Protein AF-A0A813HPR7-F1 (afdb_monomer_lite)

InterPro domains:
  IPR040626 Cytosolic carboxypeptidase, N-terminal [PF18027] (19-77)
  IPR050821 Cytosolic carboxypeptidase [PTHR12756] (12-110)

pLDDT: mean 76.66, std 17.07, range [29.06, 94.31]

Secondary structure (DSSP, 8-state):
-PPPTT---SEEETTEEEE--STT-B-SEEEE-TTS-EEEEPPPPTT-SS-----B-EEEESS-----EEETT---TT-TTTTT---EE--SSSTTTTS-EE--S------TT-----GGG----

Radius of gyration: 15.66 Å; chains: 1; bounding box: 38×40×39 Å

Sequence (125 aa):
AGRSSSLRPQAQESGLAFFADFEGGNLRRVRLEDTGAVEVLLCGDTGRRSHSQWFFFDVVTAQSQELRLHIVTFRKEGSTFSDGQRVVMLPFSGDGEGSWRRAGHSFCYVTAWGVETDTTLWPSP

Foldseek 3Di:
DDDDPPFAFPDDDDQKGKFQPDPPAWFDDWDQDPVRAIETETDDDPDDDADARDHDMDMDGPDDDDHHYDHPPGAHDVPCVVVVDADWDADCDDPNHPDIDGDDQDDFDAHPVGGPDPVPSDDDD

Structure (mmCIF, N/CA/C/O backbone):
data_AF-A0A813HPR7-F1
#
_entry.id   AF-A0A813HPR7-F1
#
loop_
_atom_site.group_PDB
_atom_site.id
_atom_site.type_symbol
_atom_site.label_atom_id
_atom_site.label_alt_id
_atom_site.label_comp_id
_atom_site.label_asym_id
_atom_site.label_entity_id
_atom_site.label_seq_id
_atom_site.pdbx_PDB_ins_code
_atom_site.Cartn_x
_atom_site.Cartn_y
_atom_site.Cartn_z
_atom_site.occupancy
_atom_site.B_iso_or_equiv
_atom_site.auth_seq_id
_atom_site.auth_comp_id
_atom_site.auth_asym_id
_atom_site.auth_atom_id
_atom_site.pdbx_PDB_model_num
ATOM 1 N N . ALA A 1 1 ? -5.768 19.227 10.709 1.00 37.75 1 ALA A N 1
ATOM 2 C CA . ALA A 1 1 ? -6.748 19.336 9.610 1.00 37.75 1 ALA A CA 1
ATOM 3 C C . ALA A 1 1 ? -7.762 18.210 9.772 1.00 37.75 1 ALA A C 1
ATOM 5 O O . ALA A 1 1 ? -7.376 17.051 9.695 1.00 37.75 1 ALA A O 1
ATOM 6 N N . GLY A 1 2 ? -9.007 18.535 10.131 1.00 44.75 2 GLY A N 1
ATOM 7 C CA . GLY A 1 2 ? -10.050 17.540 10.389 1.00 44.75 2 GLY A CA 1
ATOM 8 C C . GLY A 1 2 ? -10.561 16.946 9.080 1.00 44.75 2 GLY A C 1
ATOM 9 O O . GLY A 1 2 ? -11.053 17.681 8.228 1.00 44.75 2 GLY A O 1
ATOM 10 N N . ARG A 1 3 ? -10.414 15.632 8.899 1.00 56.75 3 ARG A N 1
ATOM 11 C CA . ARG A 1 3 ? -10.993 14.917 7.759 1.00 56.75 3 ARG A CA 1
ATOM 12 C C . ARG A 1 3 ? -12.486 14.698 8.011 1.00 56.75 3 ARG A C 1
ATOM 14 O O . ARG A 1 3 ? -12.880 14.234 9.077 1.00 56.75 3 ARG A O 1
ATOM 21 N N . SER A 1 4 ? -13.298 15.092 7.032 1.00 42.50 4 SER A N 1
ATOM 22 C CA . SER A 1 4 ? -14.757 14.955 7.017 1.00 42.50 4 SER A CA 1
ATOM 23 C C . SER A 1 4 ? -15.175 13.495 7.216 1.00 42.50 4 SER A C 1
ATOM 25 O O . SER A 1 4 ? -14.644 12.595 6.568 1.00 42.50 4 SER A O 1
ATOM 27 N N . SER A 1 5 ? -16.161 13.270 8.082 1.00 48.34 5 SER A N 1
ATOM 28 C CA . SER A 1 5 ? -16.737 11.980 8.496 1.00 48.34 5 SER A CA 1
ATOM 29 C C . SER A 1 5 ? -17.522 11.234 7.399 1.00 48.34 5 SER A C 1
ATOM 31 O O . SER A 1 5 ? -18.379 10.406 7.697 1.00 48.34 5 SER A O 1
ATOM 33 N N . SER A 1 6 ? -17.257 11.528 6.124 1.00 59.06 6 SER A N 1
ATOM 34 C CA . SER A 1 6 ? -18.027 11.050 4.967 1.00 59.06 6 SER A CA 1
ATOM 35 C C . SER A 1 6 ? -17.239 10.162 4.000 1.00 59.06 6 SER A C 1
ATOM 37 O O . SER A 1 6 ? -17.828 9.634 3.056 1.00 59.06 6 SER A O 1
ATOM 39 N N . LEU A 1 7 ? -15.938 9.952 4.232 1.00 62.59 7 LEU A N 1
ATOM 40 C CA . LEU A 1 7 ? -15.129 9.075 3.387 1.00 62.59 7 LEU A CA 1
ATOM 41 C C . LEU A 1 7 ? -15.588 7.627 3.564 1.00 62.59 7 LEU A C 1
ATOM 43 O O . LEU A 1 7 ? -15.449 7.037 4.636 1.00 62.59 7 LEU A O 1
ATOM 47 N N . ARG A 1 8 ? -16.154 7.056 2.500 1.00 72.06 8 ARG A N 1
ATOM 48 C CA . ARG A 1 8 ? -16.424 5.621 2.437 1.00 72.06 8 ARG A CA 1
ATOM 49 C C . ARG A 1 8 ? -15.134 4.905 2.054 1.00 72.06 8 ARG A C 1
ATOM 51 O O . ARG A 1 8 ? -14.441 5.380 1.153 1.00 72.06 8 ARG A O 1
ATOM 58 N N . PRO A 1 9 ? -14.805 3.780 2.704 1.00 79.75 9 PRO A N 1
ATOM 59 C CA . PRO A 1 9 ? -13.672 2.985 2.274 1.00 79.75 9 PRO A CA 1
ATOM 60 C C . PRO A 1 9 ? -13.887 2.535 0.833 1.00 79.75 9 PRO A C 1
ATOM 62 O O . PRO A 1 9 ? -14.977 2.103 0.455 1.00 79.75 9 PRO A O 1
ATOM 65 N N . GLN A 1 10 ? -12.831 2.635 0.032 1.00 79.75 10 GLN A N 1
ATOM 66 C CA . GLN A 1 10 ? -12.830 2.125 -1.334 1.00 79.75 10 GLN A CA 1
ATOM 67 C C . GLN A 1 10 ? -12.814 0.590 -1.344 1.00 79.75 10 GLN A C 1
ATOM 69 O O . GLN A 1 10 ? -13.275 -0.030 -2.301 1.00 79.75 10 GLN A O 1
ATOM 74 N N . ALA A 1 11 ? -12.319 -0.022 -0.265 1.00 77.56 11 ALA A N 1
ATOM 75 C CA . ALA A 1 11 ? -12.458 -1.444 -0.001 1.00 77.56 11 ALA A CA 1
ATOM 76 C C . ALA A 1 11 ? -12.438 -1.733 1.504 1.00 77.56 11 ALA A C 1
ATOM 78 O O . ALA A 1 11 ? -11.738 -1.056 2.262 1.00 77.56 11 ALA A O 1
ATOM 79 N N . GLN A 1 12 ? -13.198 -2.746 1.919 1.00 77.00 12 GLN A N 1
ATOM 80 C CA . GLN A 1 12 ? -13.296 -3.173 3.308 1.00 77.00 12 GLN A CA 1
ATOM 81 C C . GLN A 1 12 ? -13.274 -4.698 3.385 1.00 77.00 12 GLN A C 1
ATOM 83 O O . GLN A 1 12 ? -14.127 -5.351 2.794 1.00 77.00 12 GLN A O 1
ATOM 88 N N . GLU A 1 13 ? -12.323 -5.246 4.133 1.00 73.25 13 GLU A N 1
ATOM 89 C CA . GLU A 1 13 ? -12.120 -6.689 4.285 1.00 73.25 13 GLU A CA 1
ATOM 90 C C . GLU A 1 13 ? -11.706 -6.986 5.727 1.00 73.25 13 GLU A C 1
ATOM 92 O O . GLU A 1 13 ? -10.736 -6.412 6.214 1.00 73.25 13 GLU A O 1
ATOM 97 N N . SER A 1 14 ? -12.433 -7.861 6.427 1.00 77.44 14 SER A N 1
ATOM 98 C CA . SER A 1 14 ? -12.051 -8.386 7.755 1.00 77.44 14 SER A CA 1
ATOM 99 C C . SER A 1 14 ? -11.539 -7.346 8.773 1.00 77.44 14 SER A C 1
ATOM 101 O O . SER A 1 14 ? -10.569 -7.586 9.484 1.00 77.44 14 SER A O 1
ATOM 103 N N . GLY A 1 15 ? -12.185 -6.176 8.858 1.00 83.88 15 GLY A N 1
ATOM 104 C CA . GLY A 1 15 ? -11.808 -5.111 9.805 1.00 83.88 15 GLY A CA 1
ATOM 105 C C . GLY A 1 15 ? -10.704 -4.162 9.318 1.00 83.88 15 GLY A C 1
ATOM 106 O O . GLY A 1 15 ? -10.318 -3.257 10.058 1.00 83.88 15 GLY A O 1
ATOM 107 N N . LEU A 1 16 ? -10.243 -4.330 8.077 1.00 90.19 16 LEU A N 1
ATOM 108 C CA . LEU A 1 16 ? -9.386 -3.392 7.362 1.00 90.19 16 LEU A CA 1
ATOM 109 C C . LEU A 1 16 ? -10.233 -2.513 6.443 1.00 90.19 16 LEU A C 1
ATOM 111 O O . LEU A 1 16 ? -11.092 -3.012 5.715 1.00 90.19 16 LEU A O 1
ATOM 115 N N . ALA A 1 17 ? -9.963 -1.214 6.448 1.00 92.25 17 ALA A N 1
ATOM 116 C CA . ALA A 1 17 ? -10.610 -0.231 5.593 1.00 92.25 17 ALA A CA 1
ATOM 117 C C . ALA A 1 17 ? -9.550 0.568 4.829 1.00 92.25 17 ALA A C 1
ATOM 119 O O . ALA A 1 17 ? -8.660 1.166 5.434 1.00 92.25 17 ALA A O 1
ATOM 120 N N . PHE A 1 18 ? -9.650 0.569 3.501 1.00 94.12 18 PHE A N 1
ATOM 121 C CA . PHE A 1 18 ? -8.688 1.214 2.611 1.00 94.12 18 PHE A CA 1
ATOM 122 C C . PHE A 1 18 ? -9.285 2.461 1.967 1.00 94.12 18 PHE A C 1
ATOM 124 O O . PHE A 1 18 ? -10.424 2.440 1.493 1.00 94.12 18 PHE A O 1
ATOM 131 N N . PHE A 1 19 ? -8.496 3.531 1.898 1.00 93.81 19 PHE A N 1
ATOM 132 C CA . PHE A 1 19 ? -8.914 4.814 1.336 1.00 93.81 19 PHE A CA 1
ATOM 133 C C . PHE A 1 19 ? -7.840 5.354 0.397 1.00 93.81 19 PHE A C 1
ATOM 135 O O . PHE A 1 19 ? -6.666 5.370 0.745 1.00 93.81 19 PHE A O 1
ATOM 142 N N . ALA A 1 20 ? -8.240 5.837 -0.774 1.00 93.44 20 ALA A N 1
ATOM 143 C CA . ALA A 1 20 ? -7.364 6.590 -1.674 1.00 93.44 20 ALA A CA 1
ATOM 144 C C . ALA A 1 20 ? -8.088 7.775 -2.332 1.00 93.44 20 ALA A C 1
ATOM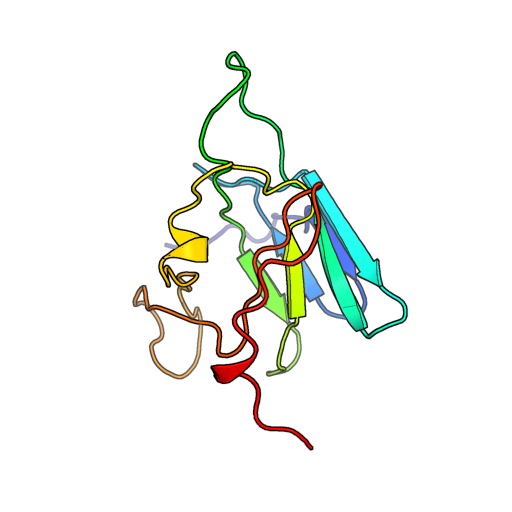 146 O O . ALA A 1 20 ? -7.581 8.353 -3.288 1.00 93.44 20 ALA A O 1
ATOM 147 N N . ASP A 1 21 ? -9.275 8.137 -1.829 1.00 92.00 21 ASP A N 1
ATOM 148 C CA . ASP A 1 21 ? -10.044 9.292 -2.299 1.00 92.00 21 ASP A CA 1
ATOM 149 C C . ASP A 1 21 ? -9.501 10.582 -1.669 1.00 92.00 21 ASP A C 1
ATOM 151 O O . ASP A 1 21 ? -10.082 11.189 -0.767 1.00 92.00 21 ASP A O 1
ATOM 155 N N . PHE A 1 22 ? -8.282 10.918 -2.074 1.00 91.62 22 PHE A N 1
ATOM 156 C CA . PHE A 1 22 ? -7.563 12.121 -1.694 1.00 91.62 22 PHE A CA 1
ATOM 157 C C . PHE A 1 22 ? -6.527 12.460 -2.768 1.00 91.62 22 PHE A C 1
ATOM 159 O O . PHE A 1 22 ? -6.223 11.660 -3.654 1.00 91.62 22 PHE A O 1
ATOM 166 N N . GLU A 1 23 ? -5.970 13.666 -2.698 1.00 91.81 23 GLU A N 1
ATOM 167 C CA . GLU A 1 23 ? -4.987 14.136 -3.672 1.00 91.81 23 GLU A CA 1
ATOM 168 C C . GLU A 1 23 ? -3.757 13.215 -3.741 1.00 91.81 23 GLU A C 1
ATOM 170 O O . GLU A 1 23 ? -3.098 12.948 -2.737 1.00 91.81 23 GLU A O 1
ATOM 175 N N . GLY A 1 24 ? -3.452 12.721 -4.944 1.00 89.25 24 GLY A N 1
ATOM 176 C CA . GLY A 1 24 ? -2.337 11.800 -5.179 1.00 89.25 24 GLY A CA 1
ATOM 177 C C . GLY A 1 24 ? -2.588 10.358 -4.727 1.00 89.25 24 GLY A C 1
ATOM 178 O O . GLY A 1 24 ? -1.675 9.535 -4.829 1.00 89.25 24 GLY A O 1
ATOM 179 N N . GLY A 1 25 ? -3.793 10.038 -4.246 1.00 92.12 25 GLY A N 1
ATOM 180 C CA . GLY A 1 25 ? -4.189 8.679 -3.907 1.00 92.12 25 GLY A CA 1
ATOM 181 C C . GLY A 1 25 ? -4.231 7.773 -5.140 1.00 92.12 25 GLY A C 1
ATOM 182 O O . GLY A 1 25 ? -4.662 8.174 -6.222 1.00 92.12 25 GLY A O 1
ATOM 183 N N . ASN A 1 26 ? -3.760 6.536 -4.987 1.00 91.69 26 ASN A N 1
ATOM 184 C CA . ASN A 1 26 ? -3.817 5.522 -6.032 1.00 91.69 26 ASN A CA 1
ATOM 185 C C . ASN A 1 26 ? -4.185 4.160 -5.446 1.00 91.69 26 ASN A C 1
ATOM 187 O O . ASN A 1 26 ? -3.362 3.483 -4.828 1.00 91.69 26 ASN A O 1
ATOM 191 N N . LEU A 1 27 ? -5.427 3.757 -5.694 1.00 91.62 27 LEU A N 1
ATOM 192 C CA . LEU A 1 27 ? -5.964 2.446 -5.376 1.00 91.62 27 LEU A CA 1
ATOM 193 C C . LEU A 1 27 ? -7.111 2.161 -6.345 1.00 91.62 27 LEU A C 1
ATOM 195 O O . LEU A 1 27 ? -7.920 3.041 -6.627 1.00 91.62 27 LEU A O 1
ATOM 199 N N . ARG A 1 28 ? -7.192 0.936 -6.862 1.00 90.50 28 ARG A N 1
ATOM 200 C CA . ARG A 1 28 ? -8.292 0.485 -7.726 1.00 90.50 28 ARG A CA 1
ATOM 201 C C . ARG A 1 28 ? -9.176 -0.534 -7.026 1.00 90.50 28 ARG A C 1
ATOM 203 O O . ARG A 1 28 ? -10.397 -0.444 -7.119 1.00 90.50 28 ARG A O 1
ATOM 210 N N . ARG A 1 29 ? -8.565 -1.530 -6.383 1.00 91.19 29 ARG A N 1
ATOM 211 C CA . ARG A 1 29 ? -9.261 -2.631 -5.709 1.00 91.19 29 ARG A CA 1
ATOM 212 C C . ARG A 1 29 ? -8.383 -3.209 -4.608 1.00 91.19 29 ARG A C 1
ATOM 214 O O . ARG A 1 29 ? -7.163 -3.238 -4.753 1.00 91.19 29 ARG A O 1
ATOM 221 N N . VAL A 1 30 ? -9.026 -3.735 -3.575 1.00 92.88 30 VAL A N 1
ATOM 222 C CA . VAL A 1 30 ? -8.398 -4.568 -2.550 1.00 92.88 30 VAL A CA 1
ATOM 223 C C . VAL A 1 30 ? -9.167 -5.877 -2.439 1.00 92.88 30 VAL A C 1
ATOM 225 O O . VAL A 1 30 ? -10.382 -5.887 -2.643 1.00 92.88 30 VAL A O 1
ATOM 228 N N . ARG A 1 31 ? -8.461 -6.971 -2.160 1.00 91.19 31 ARG A N 1
ATOM 229 C CA . ARG A 1 31 ? -9.043 -8.287 -1.889 1.00 91.19 31 ARG A CA 1
ATOM 230 C C . ARG A 1 31 ? -8.234 -8.980 -0.798 1.00 91.19 31 ARG A C 1
ATOM 232 O O . ARG A 1 31 ? -7.009 -8.999 -0.875 1.00 91.19 31 ARG A O 1
ATOM 239 N N . LEU A 1 32 ? -8.908 -9.569 0.183 1.00 90.06 32 LEU A N 1
ATOM 240 C CA . LEU A 1 32 ? -8.261 -10.458 1.143 1.00 90.06 32 LEU A CA 1
ATOM 241 C C . LEU A 1 32 ? -8.041 -11.829 0.498 1.00 90.06 32 LEU A C 1
ATOM 243 O O . LEU A 1 32 ? -8.959 -12.411 -0.078 1.00 90.06 32 LEU A O 1
ATOM 247 N N . GLU A 1 33 ? -6.810 -12.318 0.550 1.00 89.69 33 GLU A N 1
ATOM 248 C CA . GLU A 1 33 ? -6.458 -13.668 0.128 1.00 89.69 33 GLU A CA 1
ATOM 249 C C . GLU A 1 33 ? -6.755 -14.673 1.244 1.00 89.69 33 GLU A C 1
ATOM 251 O O . GLU A 1 33 ? -6.703 -14.341 2.428 1.00 89.69 33 GLU A O 1
ATOM 256 N N . ASP A 1 34 ? -6.954 -15.940 0.876 1.00 86.62 34 ASP A N 1
ATOM 257 C CA . ASP A 1 34 ? -7.148 -17.036 1.838 1.00 86.62 34 ASP A CA 1
ATOM 258 C C . ASP A 1 34 ? -5.948 -17.204 2.792 1.00 86.62 34 ASP A C 1
ATOM 260 O O . ASP A 1 34 ? -6.079 -17.732 3.894 1.00 86.62 34 ASP A O 1
ATOM 264 N N . THR A 1 35 ? -4.769 -16.725 2.382 1.00 88.00 35 THR A N 1
ATOM 265 C CA . THR A 1 35 ? -3.528 -16.716 3.173 1.00 88.00 35 THR A CA 1
ATOM 266 C C . THR A 1 35 ? -3.511 -15.644 4.270 1.00 88.00 35 THR A C 1
ATOM 268 O O . THR A 1 35 ? -2.582 -15.612 5.076 1.00 88.00 35 THR A O 1
ATOM 271 N N . GLY A 1 36 ? -4.495 -14.738 4.282 1.00 86.00 36 GLY A N 1
ATOM 272 C CA . GLY A 1 36 ? -4.531 -13.548 5.133 1.00 86.00 36 GLY A CA 1
ATOM 273 C C . GLY A 1 36 ? -3.741 -12.354 4.583 1.00 86.00 36 GLY A C 1
ATOM 274 O O . GLY A 1 36 ? -3.784 -11.275 5.175 1.00 86.00 36 GLY A O 1
ATOM 275 N N . ALA A 1 37 ? -3.033 -12.509 3.459 1.00 90.88 37 ALA A N 1
ATOM 276 C CA . ALA A 1 37 ? -2.425 -11.385 2.755 1.00 90.88 37 ALA A CA 1
ATOM 277 C C . ALA A 1 37 ? -3.487 -10.559 2.020 1.00 90.88 37 ALA A C 1
ATOM 279 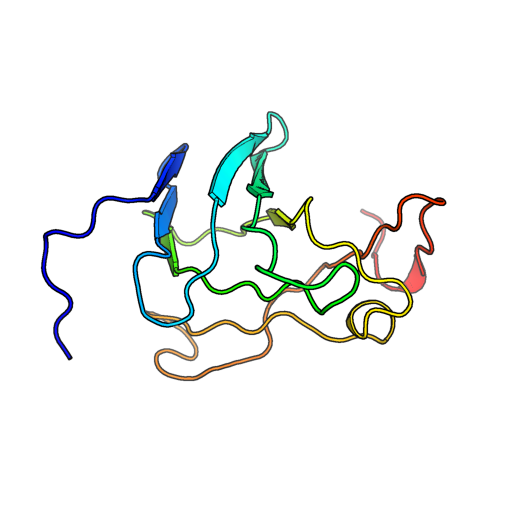O O . ALA A 1 37 ? -4.560 -11.047 1.670 1.00 90.88 37 ALA A O 1
ATOM 280 N N . VAL A 1 38 ? -3.181 -9.293 1.766 1.00 92.06 38 VAL A N 1
ATOM 281 C CA . VAL A 1 38 ? -4.083 -8.382 1.071 1.00 92.06 38 VAL A CA 1
ATOM 282 C C . VAL A 1 38 ? -3.541 -8.076 -0.318 1.00 92.06 38 VAL A C 1
ATOM 284 O O . VAL A 1 38 ? -2.510 -7.421 -0.476 1.00 92.06 38 VAL A O 1
ATOM 287 N N . GLU A 1 39 ? -4.272 -8.520 -1.334 1.00 92.38 39 GLU A N 1
ATOM 288 C CA . GLU A 1 39 ? -4.030 -8.173 -2.728 1.00 92.38 39 GLU A CA 1
ATOM 289 C C . GLU A 1 39 ? -4.471 -6.727 -2.977 1.00 92.38 39 GLU A C 1
ATOM 291 O O . GLU A 1 39 ? -5.629 -6.362 -2.760 1.00 92.38 39 GLU A O 1
ATOM 296 N N . VAL A 1 40 ? -3.549 -5.908 -3.481 1.00 91.88 40 VAL A N 1
ATOM 297 C CA . VAL A 1 40 ? -3.761 -4.499 -3.812 1.00 91.88 40 VAL A CA 1
ATOM 298 C C . VAL A 1 40 ? -3.571 -4.296 -5.310 1.00 91.88 40 VAL A C 1
ATOM 300 O O . VAL A 1 40 ? -2.496 -4.526 -5.869 1.00 91.88 40 VAL A O 1
ATOM 303 N N . LEU A 1 41 ? -4.625 -3.814 -5.961 1.00 90.06 41 LEU A N 1
ATOM 304 C CA . LEU A 1 41 ? -4.618 -3.422 -7.363 1.00 90.06 41 LEU A CA 1
ATOM 305 C C . LEU A 1 41 ? -4.591 -1.895 -7.449 1.00 90.06 41 LEU A C 1
ATOM 307 O O . LEU A 1 41 ? -5.478 -1.237 -6.905 1.00 90.06 41 LEU A O 1
ATOM 311 N N . LEU A 1 42 ? -3.615 -1.336 -8.158 1.00 90.12 42 LEU A N 1
ATOM 312 C CA . LEU A 1 42 ? -3.491 0.106 -8.387 1.00 90.12 42 LEU A CA 1
ATOM 313 C C . LEU A 1 42 ? -4.171 0.513 -9.702 1.00 90.12 42 LEU A C 1
ATOM 315 O O . LEU A 1 42 ? -4.401 -0.311 -10.595 1.00 90.12 42 LEU A O 1
ATOM 319 N N . CYS A 1 43 ? -4.487 1.797 -9.839 1.00 87.31 43 CYS A N 1
ATOM 320 C CA . CYS A 1 43 ? -4.842 2.382 -11.125 1.00 87.31 43 CYS A CA 1
ATOM 321 C C . CYS A 1 43 ? -3.590 2.486 -12.006 1.00 87.31 43 CYS A C 1
ATOM 323 O O . CYS A 1 43 ? -2.488 2.753 -11.519 1.00 87.31 43 CYS A O 1
ATOM 325 N N . GLY A 1 44 ? -3.771 2.256 -13.308 1.00 78.88 44 GLY A N 1
ATOM 326 C CA . GLY A 1 44 ? -2.724 2.472 -14.305 1.00 78.88 44 GLY A CA 1
ATOM 327 C C . GLY A 1 44 ? -2.538 3.956 -14.607 1.00 78.88 44 GLY A C 1
ATOM 328 O O . GLY A 1 44 ? -3.502 4.719 -14.550 1.00 78.88 44 GLY A O 1
ATOM 329 N N . ASP A 1 45 ? -1.319 4.347 -14.970 1.00 75.12 45 ASP A N 1
ATOM 330 C CA . ASP A 1 45 ? -1.026 5.720 -15.377 1.00 75.12 45 ASP A CA 1
ATOM 331 C C . ASP A 1 45 ? -1.753 6.065 -16.682 1.00 75.12 45 ASP A C 1
ATOM 333 O O . ASP A 1 45 ? -1.669 5.353 -17.690 1.00 75.12 45 ASP A O 1
ATOM 337 N N . THR A 1 46 ? -2.444 7.203 -16.700 1.00 66.88 46 THR A N 1
ATOM 338 C CA . THR A 1 46 ? -3.034 7.730 -17.928 1.00 66.88 46 THR A CA 1
ATOM 339 C C . THR A 1 46 ? -1.928 8.269 -18.833 1.00 66.88 46 THR A C 1
ATOM 341 O O . THR A 1 46 ? -1.305 9.285 -18.532 1.00 66.88 46 THR A O 1
ATOM 344 N N . GLY A 1 47 ? -1.698 7.610 -19.970 1.00 60.53 47 GLY A N 1
ATOM 345 C CA . GLY A 1 47 ? -0.973 8.202 -21.098 1.00 60.53 47 GLY A CA 1
ATOM 346 C C . GLY A 1 47 ? 0.450 7.710 -21.351 1.00 60.53 47 GLY A C 1
ATOM 347 O O . GLY A 1 47 ? 1.081 8.227 -22.271 1.00 60.53 47 GLY A O 1
ATOM 348 N N . ARG A 1 48 ? 0.979 6.718 -20.621 1.00 53.91 48 ARG A N 1
ATOM 349 C CA . ARG A 1 48 ? 2.302 6.142 -20.927 1.00 53.91 48 ARG A CA 1
ATOM 350 C C . ARG A 1 48 ? 2.383 4.649 -20.598 1.00 53.91 48 ARG A C 1
ATOM 352 O O . ARG A 1 48 ? 1.806 4.191 -19.623 1.00 53.91 48 ARG A O 1
ATOM 359 N N . ARG A 1 49 ? 3.114 3.886 -21.421 1.00 53.69 49 ARG A N 1
ATOM 360 C CA . ARG A 1 49 ? 3.245 2.416 -21.300 1.00 53.69 49 ARG A CA 1
ATOM 361 C C . ARG A 1 49 ? 4.288 1.958 -20.271 1.00 53.69 49 ARG A C 1
ATOM 363 O O . ARG A 1 49 ? 4.337 0.775 -19.964 1.00 53.69 49 ARG A O 1
ATOM 370 N N . SER A 1 50 ? 5.131 2.864 -19.775 1.00 55.41 50 SER A N 1
ATOM 371 C CA . SER A 1 50 ? 6.333 2.513 -19.012 1.00 55.41 50 SER A CA 1
ATOM 372 C C . SER A 1 50 ? 6.681 3.566 -17.955 1.00 55.41 50 SER A C 1
ATOM 374 O O . SER A 1 50 ? 7.704 4.236 -18.081 1.00 55.41 50 SER A O 1
ATOM 376 N N . HIS A 1 51 ? 5.857 3.770 -16.926 1.00 56.00 51 HIS A N 1
ATOM 377 C CA . HIS A 1 51 ? 6.291 4.581 -15.783 1.00 56.00 51 HIS A CA 1
ATOM 378 C C . HIS A 1 51 ? 5.910 3.990 -14.433 1.00 56.00 51 HIS A C 1
ATOM 380 O O . HIS A 1 51 ? 5.074 3.100 -14.315 1.00 56.00 51 HIS A O 1
ATOM 386 N N . SER A 1 52 ? 6.681 4.452 -13.448 1.00 54.41 52 SER A N 1
ATOM 387 C CA . SER A 1 52 ? 6.675 4.063 -12.048 1.00 54.41 52 SER A CA 1
ATOM 388 C C . SER A 1 52 ? 5.260 4.035 -11.490 1.00 54.41 52 SER A C 1
ATOM 390 O O . SER A 1 52 ? 4.629 5.074 -11.344 1.00 54.41 52 SER A O 1
ATOM 392 N N . GLN A 1 53 ? 4.804 2.843 -11.127 1.00 74.06 53 GLN A N 1
ATOM 393 C CA . GLN A 1 53 ? 3.488 2.636 -10.550 1.00 74.06 53 GLN A CA 1
ATOM 394 C C . GLN A 1 53 ? 3.466 3.213 -9.121 1.00 74.06 53 GLN A C 1
ATOM 396 O O . GLN A 1 53 ? 3.858 2.551 -8.163 1.00 74.06 53 GLN A O 1
ATOM 401 N N . TRP A 1 54 ? 3.080 4.481 -8.979 1.00 84.69 54 TRP A N 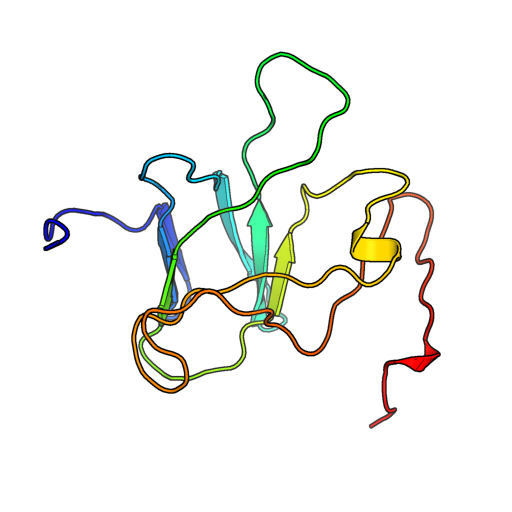1
ATOM 402 C CA . TRP A 1 54 ? 2.932 5.140 -7.680 1.00 84.69 54 TRP A CA 1
ATOM 403 C C . TRP A 1 54 ? 1.822 4.469 -6.870 1.00 84.69 54 TRP A C 1
ATOM 405 O O . TRP A 1 54 ? 0.769 4.147 -7.418 1.00 84.69 54 TRP A O 1
ATOM 415 N N . PHE A 1 55 ? 2.034 4.282 -5.570 1.00 89.06 55 PHE A N 1
ATOM 416 C CA . PHE A 1 55 ? 0.990 3.856 -4.647 1.00 89.06 55 PHE A CA 1
ATOM 417 C C . PHE A 1 55 ? 0.915 4.841 -3.490 1.00 89.06 55 PHE A C 1
ATOM 419 O O . PHE A 1 55 ? 1.938 5.230 -2.928 1.00 89.06 55 PHE A O 1
ATOM 426 N N . PHE A 1 56 ? -0.304 5.227 -3.135 1.00 93.06 56 PHE A N 1
ATOM 427 C CA . PHE A 1 56 ? -0.568 6.028 -1.953 1.00 93.06 56 PHE A CA 1
ATOM 428 C C . PHE A 1 56 ? -2.017 5.809 -1.538 1.00 93.06 56 PHE A C 1
ATOM 430 O O . PHE A 1 56 ? -2.940 6.071 -2.306 1.00 93.06 56 PHE A O 1
ATOM 437 N N . PHE A 1 57 ? -2.205 5.253 -0.351 1.00 94.06 57 PHE A N 1
ATOM 438 C CA . PHE A 1 57 ? -3.505 4.936 0.220 1.00 94.06 57 PHE A CA 1
ATOM 439 C C . PHE A 1 57 ? -3.369 4.887 1.742 1.00 94.06 57 PHE A C 1
ATOM 441 O O . PHE A 1 57 ? -2.294 4.587 2.265 1.00 94.06 57 PHE A O 1
ATOM 448 N N . ASP A 1 58 ? -4.465 5.157 2.438 1.00 94.31 58 ASP A N 1
ATOM 449 C CA . ASP A 1 58 ? -4.575 4.979 3.879 1.00 94.31 58 ASP A CA 1
ATOM 450 C C . ASP A 1 58 ? -5.162 3.602 4.183 1.00 94.31 58 ASP A C 1
ATOM 452 O O . ASP A 1 58 ? -6.038 3.110 3.464 1.00 94.31 58 ASP A O 1
ATOM 456 N N . VAL A 1 59 ? -4.711 3.012 5.288 1.00 92.62 59 VAL A N 1
ATOM 457 C CA . VAL A 1 59 ? -5.278 1.785 5.847 1.00 92.62 59 VAL A CA 1
ATOM 458 C C . VAL A 1 59 ? -5.679 2.058 7.285 1.00 92.62 59 VAL A C 1
ATOM 460 O O . VAL A 1 59 ? -4.867 2.509 8.091 1.00 92.62 59 VAL A O 1
ATOM 463 N N . VAL A 1 60 ? -6.932 1.769 7.607 1.00 91.12 60 VAL A N 1
ATOM 464 C CA . VAL A 1 60 ? -7.453 1.799 8.970 1.00 91.12 60 VAL A CA 1
ATOM 465 C C . VAL A 1 60 ? -7.729 0.367 9.398 1.00 91.12 60 VAL A C 1
ATOM 467 O O . VAL A 1 60 ? -8.352 -0.397 8.666 1.00 91.12 60 VAL A O 1
ATOM 470 N N . THR A 1 61 ? -7.260 0.015 10.589 1.00 88.38 61 THR A N 1
ATOM 471 C CA . THR A 1 61 ? -7.479 -1.286 11.222 1.00 88.38 61 THR A CA 1
ATOM 472 C C . THR A 1 61 ? -8.088 -1.081 12.603 1.00 88.38 61 THR A C 1
ATOM 474 O O . THR A 1 61 ? -7.768 -0.111 13.290 1.00 88.38 61 THR A O 1
ATOM 477 N N . ALA A 1 62 ? -8.969 -1.991 13.019 1.00 83.69 62 ALA A N 1
ATOM 478 C CA . ALA A 1 62 ? -9.534 -1.979 14.367 1.00 83.69 62 ALA A CA 1
ATOM 479 C C . ALA A 1 62 ? -8.507 -2.364 15.449 1.00 83.69 62 ALA A C 1
ATOM 481 O O . ALA A 1 62 ? -8.681 -2.014 16.615 1.00 83.69 62 ALA A O 1
ATOM 482 N N . GLN A 1 63 ? -7.455 -3.101 15.078 1.0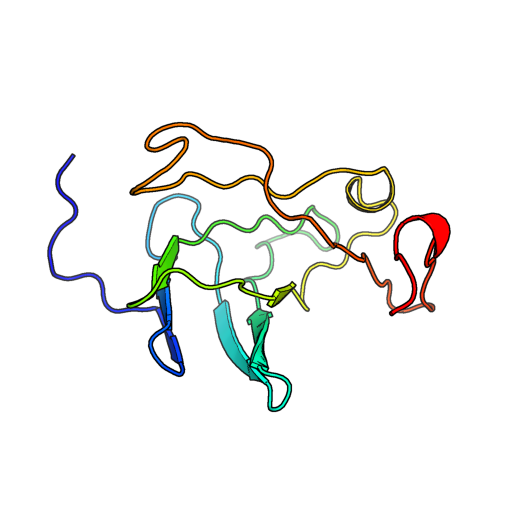0 82.81 63 GLN A N 1
ATOM 483 C CA . GLN A 1 63 ? -6.428 -3.595 15.995 1.00 82.81 63 GLN A CA 1
ATOM 484 C C . GLN A 1 63 ? -5.033 -3.431 15.389 1.00 82.81 63 GLN A C 1
ATOM 486 O O . GLN A 1 63 ? -4.857 -3.509 14.174 1.00 82.81 63 GLN A O 1
ATOM 491 N N . SER A 1 64 ? -4.028 -3.214 16.240 1.00 82.50 64 SER A N 1
ATOM 492 C CA . SER A 1 64 ? -2.632 -3.200 15.797 1.00 82.50 64 SER A CA 1
ATOM 493 C C . SER A 1 64 ? -2.236 -4.604 15.341 1.00 82.50 64 SER A C 1
ATOM 495 O O . SER A 1 64 ? -2.237 -5.535 16.146 1.00 82.50 64 SER A O 1
ATOM 497 N N . GLN A 1 65 ? -1.935 -4.760 14.053 1.00 84.06 65 GLN A N 1
ATOM 498 C CA . GLN A 1 65 ? -1.591 -6.041 13.442 1.00 84.06 65 GLN A CA 1
ATOM 499 C C . GLN A 1 65 ? -0.557 -5.863 12.331 1.00 84.06 65 GLN A C 1
ATOM 501 O O . GLN A 1 65 ? -0.475 -4.805 11.704 1.00 84.06 65 GLN A O 1
ATOM 506 N N . GLU A 1 66 ? 0.207 -6.919 12.064 1.00 87.00 66 GLU A N 1
ATOM 507 C CA . GLU A 1 66 ? 1.053 -6.984 10.877 1.00 87.00 66 GLU A CA 1
ATOM 508 C C . GLU A 1 66 ? 0.178 -7.169 9.632 1.00 87.00 66 GLU A C 1
ATOM 510 O O . GLU A 1 66 ? -0.756 -7.974 9.621 1.00 87.00 66 GLU A O 1
ATOM 515 N N . LEU A 1 67 ? 0.477 -6.411 8.577 1.00 88.56 67 LEU A N 1
ATOM 516 C CA . LEU A 1 67 ? -0.254 -6.460 7.320 1.00 88.56 67 LEU A CA 1
ATOM 517 C C . LEU A 1 67 ? 0.691 -6.818 6.177 1.00 88.56 67 LEU A C 1
ATOM 519 O O . LEU A 1 67 ? 1.616 -6.069 5.862 1.00 88.56 67 LEU A O 1
ATOM 523 N N . ARG A 1 68 ? 0.414 -7.943 5.514 1.00 91.44 68 ARG A N 1
ATOM 524 C CA . ARG A 1 68 ? 1.106 -8.335 4.285 1.00 91.44 68 ARG A CA 1
ATOM 525 C C . ARG A 1 68 ? 0.338 -7.820 3.076 1.00 91.44 68 ARG A C 1
ATOM 527 O O . ARG A 1 68 ? -0.812 -8.197 2.874 1.00 91.44 68 ARG A O 1
ATOM 534 N N . LEU A 1 69 ? 0.983 -6.979 2.273 1.00 90.94 69 LEU A N 1
ATOM 535 C CA . LEU A 1 69 ? 0.404 -6.391 1.065 1.00 90.94 69 LEU A CA 1
ATOM 536 C C . LEU A 1 69 ? 1.050 -6.987 -0.189 1.00 90.94 69 LEU A C 1
ATOM 538 O O . LEU A 1 69 ? 2.271 -6.950 -0.336 1.00 90.94 69 LEU A O 1
ATOM 542 N N . HIS A 1 70 ? 0.234 -7.471 -1.122 1.00 91.12 70 HIS A N 1
ATOM 543 C CA . HIS A 1 70 ? 0.655 -7.904 -2.453 1.00 91.12 70 HIS A CA 1
ATOM 544 C C . HIS A 1 70 ? 0.204 -6.875 -3.494 1.00 91.12 70 HIS A C 1
ATOM 546 O O . HIS A 1 70 ? -0.945 -6.874 -3.932 1.00 91.12 70 HIS A O 1
ATOM 552 N N . ILE A 1 71 ? 1.102 -5.978 -3.906 1.00 89.31 71 ILE A N 1
ATOM 553 C CA . ILE A 1 71 ? 0.794 -4.954 -4.916 1.00 89.31 71 ILE A CA 1
ATOM 554 C C . ILE A 1 71 ? 0.992 -5.545 -6.320 1.00 89.31 71 ILE A C 1
ATOM 556 O O . ILE A 1 71 ? 2.067 -5.455 -6.911 1.00 89.31 71 ILE A O 1
ATOM 560 N N . VAL A 1 72 ? -0.053 -6.156 -6.876 1.00 86.56 72 VAL A N 1
ATOM 561 C CA . VAL A 1 72 ? 0.054 -7.022 -8.071 1.00 86.56 72 VAL A CA 1
ATOM 562 C C . VAL A 1 72 ? 0.239 -6.274 -9.396 1.00 86.56 72 VAL A C 1
ATOM 564 O O . VAL A 1 72 ? 0.704 -6.844 -10.387 1.00 86.56 72 VAL A O 1
ATOM 567 N N . THR A 1 73 ? -0.115 -4.990 -9.433 1.00 80.12 73 THR A N 1
ATOM 568 C CA . THR A 1 73 ? 0.107 -4.113 -10.595 1.00 80.12 73 THR A CA 1
ATOM 569 C C . THR A 1 73 ? 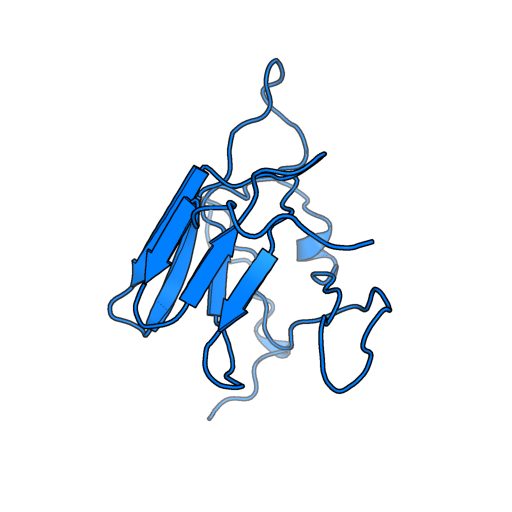1.505 -3.521 -10.635 1.00 80.12 73 THR A C 1
ATOM 571 O O . THR A 1 73 ? 1.880 -2.954 -11.651 1.00 80.12 73 THR A O 1
ATOM 574 N N . PHE A 1 74 ? 2.290 -3.637 -9.563 1.00 72.81 74 PHE A N 1
ATOM 575 C CA . PHE A 1 74 ? 3.610 -3.025 -9.493 1.00 72.81 74 PHE A CA 1
ATOM 576 C C . PHE A 1 74 ? 4.598 -3.799 -10.378 1.00 72.81 74 PHE A C 1
ATOM 578 O O . PHE A 1 74 ? 5.229 -4.754 -9.942 1.00 72.81 74 PHE A O 1
ATOM 585 N N . ARG A 1 75 ? 4.684 -3.415 -11.657 1.00 68.69 75 ARG A N 1
ATOM 586 C CA . ARG A 1 75 ? 5.547 -4.037 -12.670 1.00 68.69 75 ARG A CA 1
ATOM 587 C C . ARG A 1 75 ? 6.412 -2.973 -13.338 1.00 68.69 75 ARG A C 1
ATOM 589 O O . ARG A 1 75 ? 5.986 -2.275 -14.251 1.00 68.69 75 ARG A O 1
ATOM 596 N N . LYS A 1 76 ? 7.640 -2.850 -12.858 1.00 70.19 76 LYS A N 1
ATOM 597 C CA . LYS A 1 76 ? 8.723 -2.030 -13.397 1.00 70.19 76 LYS A CA 1
ATOM 598 C C . LYS A 1 76 ? 10.019 -2.846 -13.473 1.00 70.19 76 LYS A C 1
ATOM 600 O O . LYS A 1 76 ? 10.542 -3.280 -12.448 1.00 70.19 76 LYS A O 1
ATOM 605 N N . GLU A 1 77 ? 10.534 -3.071 -14.674 1.00 66.94 77 GLU A N 1
ATOM 606 C CA . GLU A 1 77 ? 11.887 -3.617 -14.849 1.00 66.94 77 GLU A CA 1
ATOM 607 C C . GLU A 1 77 ? 12.919 -2.635 -14.273 1.00 66.94 77 GLU A C 1
ATOM 609 O O . GLU A 1 77 ? 12.755 -1.420 -14.414 1.00 66.94 77 GLU A O 1
ATOM 614 N N . GLY A 1 78 ? 13.940 -3.143 -13.574 1.00 65.19 78 GLY A N 1
ATOM 615 C CA . GLY A 1 78 ? 14.914 -2.292 -12.876 1.00 65.19 78 GLY A CA 1
ATOM 616 C C . GLY A 1 78 ? 14.264 -1.390 -11.821 1.00 65.19 78 GLY A C 1
ATOM 617 O O . GLY A 1 78 ? 14.589 -0.208 -11.705 1.00 65.19 78 GLY A O 1
ATOM 618 N N . SER A 1 79 ? 13.257 -1.904 -11.108 1.00 72.62 79 SER A N 1
ATOM 619 C CA . SER A 1 79 ? 12.670 -1.184 -9.984 1.00 72.62 79 SER A CA 1
ATOM 620 C C . SER A 1 79 ? 13.735 -0.954 -8.918 1.00 72.62 79 SER A C 1
ATOM 622 O O . SER A 1 79 ? 14.420 -1.881 -8.514 1.00 72.62 79 SER A O 1
ATOM 624 N N . THR A 1 80 ? 13.801 0.250 -8.368 1.00 72.56 80 THR A N 1
ATOM 625 C CA . THR A 1 80 ? 14.662 0.572 -7.220 1.00 72.56 80 THR A CA 1
ATOM 626 C C . THR A 1 80 ? 14.290 -0.218 -5.959 1.00 72.56 80 THR A C 1
ATOM 628 O O . THR A 1 80 ? 15.068 -0.269 -5.011 1.00 72.56 80 THR A O 1
ATOM 631 N N . PHE A 1 81 ? 13.117 -0.866 -5.930 1.00 75.69 81 PHE A N 1
ATOM 632 C CA . PHE A 1 81 ? 12.784 -1.867 -4.908 1.00 75.69 81 PHE A CA 1
ATOM 633 C C . PHE A 1 81 ? 13.637 -3.135 -5.017 1.00 75.69 81 PHE A C 1
ATOM 635 O O . PHE A 1 81 ? 13.901 -3.746 -3.985 1.00 75.69 81 PHE A O 1
ATOM 642 N N . SER A 1 82 ? 14.110 -3.492 -6.216 1.00 72.56 82 SER A N 1
ATOM 643 C CA . SER A 1 82 ? 15.139 -4.524 -6.394 1.00 72.56 82 SER A CA 1
ATOM 644 C C . SER A 1 82 ? 16.464 -4.103 -5.750 1.00 72.56 82 SER A C 1
ATOM 646 O O . SER A 1 82 ? 17.151 -4.934 -5.175 1.00 72.56 82 SER A O 1
ATOM 648 N N . ASP A 1 83 ? 16.764 -2.802 -5.739 1.00 73.62 83 ASP A N 1
ATOM 649 C CA . ASP A 1 83 ? 17.989 -2.231 -5.158 1.00 73.62 83 ASP A CA 1
ATOM 650 C C . ASP A 1 83 ? 17.825 -1.814 -3.678 1.00 73.62 83 ASP A C 1
ATOM 652 O O . ASP A 1 83 ? 18.538 -0.950 -3.165 1.00 73.62 83 ASP A O 1
ATOM 656 N N . GLY A 1 84 ? 16.850 -2.393 -2.967 1.00 73.94 84 GLY A N 1
ATOM 657 C CA . GLY A 1 84 ? 16.673 -2.190 -1.524 1.00 73.94 84 GLY A CA 1
ATOM 658 C C . GLY A 1 84 ? 15.842 -0.968 -1.115 1.00 73.94 84 GLY A C 1
ATOM 659 O O . GLY A 1 84 ? 15.817 -0.605 0.070 1.00 73.94 84 GLY A O 1
ATOM 660 N N . GLN A 1 85 ? 15.123 -0.325 -2.044 1.00 79.38 85 GLN A N 1
ATOM 661 C CA . GLN A 1 85 ? 14.108 0.658 -1.666 1.00 79.38 85 GLN A CA 1
ATOM 662 C C . GLN A 1 85 ? 13.040 0.011 -0.772 1.00 79.38 85 GLN A C 1
ATOM 664 O O . GLN A 1 85 ? 12.623 -1.126 -0.963 1.00 79.38 85 GLN A O 1
ATOM 669 N N . ARG A 1 86 ? 12.581 0.779 0.219 1.00 82.62 86 ARG A N 1
ATOM 670 C CA . ARG A 1 86 ? 11.539 0.375 1.166 1.00 82.62 86 ARG A CA 1
ATOM 671 C C . ARG A 1 86 ? 10.294 1.219 0.975 1.00 82.62 86 ARG A C 1
ATOM 673 O O . ARG A 1 86 ? 10.39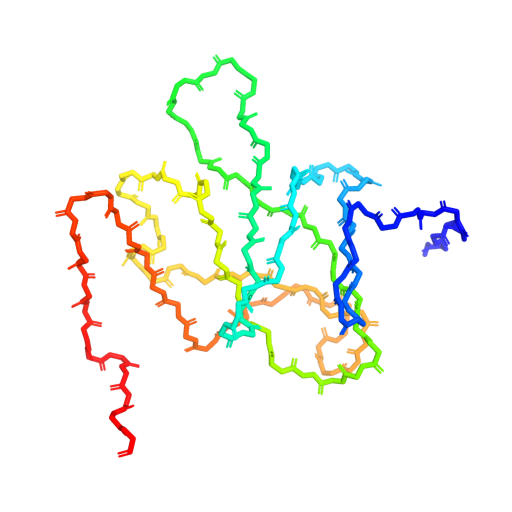3 2.377 0.558 1.00 82.62 86 ARG A O 1
ATOM 680 N N . VAL A 1 87 ? 9.149 0.653 1.340 1.00 88.06 87 VAL A N 1
ATOM 681 C CA . VAL A 1 87 ? 7.906 1.415 1.447 1.00 88.06 87 VAL A CA 1
ATOM 682 C C . VAL A 1 87 ? 8.057 2.498 2.515 1.00 88.06 87 VAL A C 1
ATOM 684 O O . VAL A 1 87 ? 8.865 2.380 3.441 1.00 88.06 87 VAL A O 1
ATOM 687 N N . VAL A 1 88 ? 7.287 3.568 2.377 1.00 91.19 88 VAL A N 1
ATOM 688 C CA . VAL A 1 88 ? 7.199 4.640 3.367 1.00 91.19 88 VAL A CA 1
ATOM 689 C C . VAL A 1 88 ? 5.785 4.697 3.913 1.00 91.19 88 VAL A C 1
ATOM 691 O O . VAL A 1 88 ? 4.822 4.528 3.172 1.00 91.19 88 VAL A O 1
ATOM 694 N N . MET A 1 89 ? 5.682 4.908 5.220 1.00 93.00 89 MET A N 1
ATOM 695 C CA . MET A 1 89 ? 4.426 4.951 5.955 1.00 93.00 89 MET A CA 1
ATOM 696 C C . MET A 1 89 ? 4.404 6.190 6.843 1.00 93.00 89 MET A C 1
ATOM 698 O O . MET A 1 89 ? 5.432 6.564 7.415 1.00 93.00 89 MET A O 1
ATOM 702 N N . LEU A 1 90 ? 3.225 6.792 6.967 1.00 93.38 90 LEU A N 1
ATOM 703 C CA . LEU A 1 90 ? 2.915 7.830 7.938 1.00 93.38 90 LEU A CA 1
ATOM 704 C C . LEU A 1 90 ? 1.960 7.233 8.984 1.00 93.38 90 LEU A C 1
ATOM 706 O O . LEU A 1 90 ? 0.791 7.009 8.667 1.00 93.38 90 LEU A O 1
ATOM 710 N N . PRO A 1 91 ? 2.422 6.932 10.207 1.00 89.88 91 PRO A N 1
ATOM 711 C CA . PRO A 1 91 ? 1.536 6.477 11.270 1.00 89.88 91 PRO A CA 1
ATOM 712 C C . PRO A 1 91 ? 0.603 7.616 11.704 1.00 89.88 91 PRO A C 1
ATOM 714 O O . PRO A 1 91 ? 1.053 8.734 11.965 1.00 89.88 91 PRO A O 1
ATOM 717 N N . PHE A 1 92 ? -0.692 7.324 11.812 1.00 87.12 92 PHE A N 1
ATOM 718 C CA . PHE A 1 92 ? -1.689 8.257 12.359 1.00 87.12 92 PHE A CA 1
ATOM 719 C C . PHE A 1 92 ? -1.836 8.161 13.882 1.00 87.12 92 PHE A C 1
ATOM 721 O O . PHE A 1 92 ? -2.475 9.014 14.486 1.00 87.12 92 PHE A O 1
ATOM 728 N N . SER A 1 93 ? -1.270 7.123 14.494 1.00 85.50 93 SER A N 1
ATOM 729 C CA . SER A 1 93 ? -1.268 6.905 15.937 1.00 85.50 93 SER A CA 1
ATOM 730 C C . SER A 1 93 ? -0.120 5.977 16.320 1.00 85.50 93 SER A C 1
ATOM 732 O O . SER A 1 93 ? 0.218 5.077 15.546 1.00 85.50 93 SER A O 1
ATOM 734 N N . GLY A 1 94 ? 0.413 6.127 17.531 1.00 83.94 94 GLY A N 1
ATOM 735 C CA . GLY A 1 94 ? 1.446 5.240 18.073 1.00 83.94 94 GLY A CA 1
ATOM 736 C C . GLY A 1 94 ? 2.868 5.715 17.769 1.00 83.94 94 GLY A C 1
ATOM 737 O O . GLY A 1 94 ? 3.125 6.911 17.657 1.00 83.94 94 GLY A O 1
ATOM 738 N N . ASP A 1 95 ? 3.821 4.784 17.676 1.00 81.50 95 ASP A N 1
ATOM 739 C CA . ASP A 1 95 ? 5.232 5.141 17.490 1.00 81.50 95 ASP A CA 1
ATOM 740 C C . ASP A 1 95 ? 5.503 5.792 16.120 1.00 81.50 95 ASP A C 1
ATOM 742 O O . ASP A 1 95 ? 5.202 5.238 15.059 1.00 81.50 95 ASP A O 1
ATOM 746 N N . GLY A 1 96 ? 6.141 6.962 16.141 1.00 82.56 96 GLY A N 1
ATOM 747 C CA . GLY A 1 96 ? 6.439 7.747 14.941 1.00 82.56 96 GLY A CA 1
ATOM 748 C C . GLY A 1 96 ? 5.232 8.466 14.331 1.00 82.56 96 GLY A C 1
ATOM 749 O O . GLY A 1 96 ? 5.310 8.863 13.164 1.00 82.56 96 GLY A O 1
ATOM 750 N N . GLU A 1 97 ? 4.144 8.633 15.090 1.00 89.19 97 GLU A N 1
ATOM 751 C CA . GLU A 1 97 ? 2.970 9.417 14.695 1.00 89.19 97 GLU A CA 1
ATOM 752 C C . GLU A 1 97 ? 3.357 10.767 14.074 1.00 89.19 97 GLU A C 1
ATOM 754 O O . GLU A 1 97 ? 4.225 11.488 14.570 1.00 89.19 97 GLU A O 1
ATOM 759 N N . GLY A 1 98 ? 2.716 11.102 12.952 1.00 90.12 98 GLY A N 1
ATOM 760 C CA . GLY A 1 98 ? 2.897 12.397 12.294 1.00 90.12 98 GLY A CA 1
ATOM 761 C C . GLY A 1 98 ? 4.200 12.552 11.502 1.00 90.12 98 GLY A C 1
ATOM 762 O O . GLY A 1 98 ? 4.446 13.634 10.969 1.00 90.12 98 GLY A O 1
ATOM 763 N N . SER A 1 99 ? 5.012 11.497 11.362 1.00 91.69 99 SER A N 1
ATOM 764 C CA . SER A 1 99 ? 6.240 11.524 10.556 1.00 91.69 99 SER A CA 1
ATOM 765 C C . SER A 1 99 ? 6.309 10.407 9.509 1.00 91.69 99 SER A C 1
ATOM 767 O O . SER A 1 99 ? 6.010 9.244 9.779 1.00 91.69 99 SER A O 1
ATOM 769 N N . TRP A 1 100 ? 6.722 10.758 8.287 1.00 93.38 100 TRP A N 1
ATOM 770 C CA . TRP A 1 100 ? 6.988 9.780 7.232 1.00 93.38 100 TRP A CA 1
ATOM 771 C C . TRP A 1 100 ? 8.257 8.995 7.552 1.00 93.38 100 TRP A C 1
ATOM 773 O O . TRP A 1 100 ? 9.322 9.579 7.756 1.00 93.38 100 TRP A O 1
ATOM 783 N N . ARG A 1 101 ? 8.170 7.665 7.531 1.00 91.50 101 ARG A N 1
ATOM 784 C CA . ARG A 1 101 ? 9.305 6.778 7.818 1.00 91.50 101 ARG A CA 1
ATOM 785 C C . ARG A 1 101 ? 9.338 5.587 6.879 1.00 91.50 101 ARG A C 1
ATOM 787 O O . ARG A 1 101 ? 8.302 5.135 6.398 1.00 91.50 101 ARG A O 1
ATOM 794 N N . ARG A 1 102 ? 10.538 5.050 6.635 1.00 89.94 102 ARG A N 1
ATOM 795 C CA . ARG A 1 102 ? 10.677 3.749 5.965 1.00 89.94 102 ARG A CA 1
ATOM 796 C C . ARG A 1 102 ? 10.015 2.685 6.840 1.00 89.94 102 ARG A C 1
ATOM 798 O O . ARG A 1 102 ? 10.269 2.640 8.043 1.00 89.94 102 ARG A O 1
ATOM 805 N N . ALA A 1 103 ? 9.177 1.860 6.232 1.00 86.62 103 ALA A N 1
ATOM 806 C CA . ALA A 1 103 ? 8.400 0.823 6.894 1.00 86.62 103 ALA A CA 1
ATOM 807 C C . ALA A 1 103 ? 8.530 -0.512 6.147 1.00 86.62 103 ALA A C 1
ATOM 809 O O . ALA A 1 103 ? 9.162 -0.589 5.090 1.00 86.62 103 ALA A O 1
ATOM 810 N N . GLY A 1 104 ? 7.939 -1.559 6.724 1.00 82.38 104 GLY A N 1
ATOM 811 C CA . GLY A 1 104 ? 8.067 -2.931 6.245 1.00 82.38 104 GLY A CA 1
ATOM 812 C C . GLY A 1 104 ? 9.387 -3.579 6.674 1.00 82.38 104 GLY A C 1
ATOM 813 O O . GLY A 1 104 ? 10.444 -2.945 6.711 1.00 82.38 104 GLY A O 1
ATOM 814 N N . HIS A 1 105 ? 9.306 -4.860 7.018 1.00 77.50 105 HIS A N 1
ATOM 815 C CA . HIS A 1 105 ? 10.443 -5.680 7.448 1.00 77.50 105 HIS A CA 1
ATOM 816 C C . HIS A 1 105 ? 10.728 -6.837 6.482 1.00 77.50 105 HIS A C 1
ATOM 818 O O . HIS A 1 105 ? 11.847 -7.338 6.456 1.00 77.50 105 HIS A O 1
ATOM 824 N N . SER A 1 106 ? 9.766 -7.204 5.631 1.00 78.62 106 SER A N 1
ATOM 825 C CA . SER A 1 106 ? 9.928 -8.237 4.608 1.00 78.62 106 SER A CA 1
ATOM 826 C C . SER A 1 106 ? 9.266 -7.780 3.313 1.00 78.62 106 SER A C 1
ATOM 828 O O . SER A 1 106 ? 8.072 -7.490 3.290 1.00 78.62 106 SER A O 1
ATOM 830 N N . PHE A 1 107 ? 10.043 -7.679 2.239 1.00 77.44 107 PHE A N 1
ATOM 831 C CA . PHE A 1 107 ? 9.553 -7.319 0.913 1.00 77.44 107 PHE A CA 1
ATOM 832 C C . PHE A 1 107 ? 10.266 -8.169 -0.136 1.00 77.44 107 PHE A C 1
ATOM 834 O O . PHE A 1 107 ? 11.445 -8.480 -0.001 1.00 77.44 107 PHE A O 1
ATOM 841 N N . CYS A 1 108 ? 9.537 -8.550 -1.176 1.00 75.69 108 CYS A N 1
ATOM 842 C CA . CYS A 1 108 ? 10.076 -9.232 -2.341 1.00 75.69 108 CYS A CA 1
ATOM 843 C C . CYS A 1 108 ? 9.462 -8.578 -3.572 1.00 75.69 108 CYS A C 1
ATOM 845 O O . CYS A 1 108 ? 8.260 -8.300 -3.601 1.00 75.69 108 CYS A O 1
ATOM 847 N N . TYR A 1 109 ? 10.292 -8.311 -4.572 1.00 74.12 109 TYR A N 1
ATOM 848 C CA . TYR A 1 109 ? 9.839 -7.790 -5.844 1.00 74.12 109 TYR A CA 1
ATOM 849 C C . TYR A 1 109 ? 9.938 -8.898 -6.891 1.00 74.12 109 TYR A C 1
ATOM 851 O O . TYR A 1 109 ? 11.028 -9.283 -7.304 1.00 74.12 109 TYR A O 1
ATOM 859 N N . VAL A 1 110 ? 8.787 -9.440 -7.287 1.00 69.75 110 VAL A N 1
ATOM 860 C CA . VAL A 1 110 ? 8.717 -10.547 -8.247 1.00 69.75 110 VAL A CA 1
ATOM 861 C C . VAL A 1 110 ? 8.367 -9.992 -9.621 1.00 69.75 110 VAL A C 1
ATOM 863 O O . VAL A 1 110 ? 7.294 -9.421 -9.817 1.00 69.75 110 VAL A O 1
ATOM 866 N N . THR A 1 111 ? 9.268 -10.171 -10.586 1.00 65.12 111 THR A N 1
ATOM 867 C CA . THR A 1 111 ? 8.982 -9.861 -11.992 1.00 65.12 111 THR A CA 1
ATOM 868 C C . THR A 1 111 ? 8.331 -11.058 -12.687 1.00 65.12 111 THR A C 1
ATOM 870 O O . THR A 1 111 ? 8.392 -12.192 -12.213 1.00 65.12 111 THR A O 1
ATOM 873 N N . ALA A 1 112 ? 7.699 -10.820 -13.838 1.00 58.94 112 ALA A N 1
ATOM 874 C CA . ALA A 1 112 ? 7.004 -11.859 -14.602 1.00 58.94 112 ALA A CA 1
ATOM 875 C C . ALA A 1 112 ? 7.923 -12.984 -15.137 1.00 58.94 112 ALA A C 1
ATOM 877 O O . ALA A 1 112 ? 7.408 -13.990 -15.616 1.00 58.94 112 ALA A O 1
ATOM 878 N N . TRP A 1 113 ? 9.252 -12.836 -15.048 1.00 55.75 113 TRP A N 1
ATOM 879 C CA . TRP A 1 113 ? 10.245 -13.777 -15.586 1.00 55.75 113 TRP A CA 1
ATOM 880 C C . TRP A 1 113 ? 10.838 -14.746 -14.559 1.00 55.75 113 TRP A C 1
ATOM 882 O O . TRP A 1 113 ? 11.732 -15.519 -14.889 1.00 55.75 113 TRP A O 1
ATOM 892 N N . GLY A 1 114 ? 10.313 -14.757 -13.336 1.00 50.81 114 GLY A N 1
ATOM 893 C CA . GLY A 1 114 ? 10.839 -15.585 -12.262 1.00 50.81 114 GLY A CA 1
ATOM 894 C C . GLY A 1 114 ? 11.555 -14.749 -11.213 1.00 50.81 114 GLY A C 1
ATOM 895 O O . GLY A 1 114 ? 12.070 -13.661 -11.459 1.00 50.81 114 GLY A O 1
ATOM 896 N N . VAL A 1 115 ? 11.478 -15.265 -10.000 1.00 49.00 115 VAL A N 1
ATOM 897 C CA . VAL A 1 115 ? 11.915 -14.652 -8.757 1.00 49.00 115 VAL A CA 1
ATOM 898 C C . VAL A 1 115 ? 13.436 -14.446 -8.785 1.00 49.00 115 VAL A C 1
ATOM 900 O O . VAL A 1 115 ? 14.182 -15.418 -8.739 1.00 49.00 115 VAL A O 1
ATOM 903 N N . GLU A 1 116 ? 13.913 -13.200 -8.801 1.00 45.59 116 GLU A N 1
ATOM 904 C CA . GLU A 1 116 ? 15.278 -12.888 -8.355 1.00 45.59 116 GLU A CA 1
ATOM 905 C C . GLU A 1 116 ? 15.216 -12.695 -6.836 1.00 45.59 116 GLU A C 1
ATOM 907 O O . GLU A 1 116 ? 15.216 -11.588 -6.304 1.00 45.59 116 GLU A O 1
ATOM 912 N N . THR A 1 117 ? 15.003 -13.797 -6.115 1.00 44.28 117 THR A N 1
ATOM 913 C CA . THR A 1 117 ? 15.112 -13.785 -4.659 1.00 44.28 117 THR A CA 1
ATOM 914 C C . THR A 1 117 ? 16.587 -13.825 -4.352 1.00 44.28 117 THR A C 1
ATOM 916 O O . THR A 1 117 ? 17.201 -14.890 -4.422 1.00 44.28 117 THR A O 1
ATOM 919 N N . ASP A 1 118 ? 17.136 -12.692 -3.937 1.00 40.81 118 ASP A N 1
ATOM 920 C CA . ASP A 1 118 ? 18.195 -12.755 -2.950 1.00 40.81 118 ASP A CA 1
ATOM 921 C C . ASP A 1 118 ? 17.576 -13.301 -1.651 1.00 40.81 118 ASP A C 1
ATOM 923 O O . ASP A 1 118 ? 16.959 -12.592 -0.854 1.00 40.81 118 ASP A O 1
ATOM 927 N N . THR A 1 119 ? 17.653 -14.621 -1.485 1.00 44.59 119 THR A N 1
ATOM 928 C CA . THR A 1 119 ? 17.165 -15.338 -0.304 1.00 44.59 119 THR A CA 1
ATOM 929 C C . THR A 1 119 ? 18.003 -15.062 0.947 1.00 44.59 119 THR A C 1
ATOM 931 O O . THR A 1 119 ? 17.699 -15.620 1.998 1.00 44.59 119 THR A O 1
ATOM 934 N N . THR A 1 120 ? 19.043 -14.219 0.894 1.00 44.16 120 THR A N 1
ATOM 935 C CA . THR A 1 120 ? 19.898 -13.954 2.066 1.00 44.16 120 THR A CA 1
ATOM 936 C C . THR A 1 120 ? 19.236 -13.102 3.156 1.00 44.16 120 THR A C 1
ATOM 938 O O . THR A 1 120 ? 19.772 -13.019 4.259 1.00 44.16 120 THR A O 1
ATOM 941 N N . LEU A 1 121 ? 18.054 -12.519 2.908 1.00 39.03 121 LEU A N 1
ATOM 942 C CA . LEU A 1 121 ? 17.333 -11.693 3.890 1.00 39.03 121 LEU A CA 1
ATOM 943 C C . LEU A 1 121 ? 16.154 -12.390 4.589 1.00 39.03 121 LEU A C 1
ATOM 945 O O . LEU A 1 121 ? 15.479 -11.754 5.401 1.00 39.03 121 LEU A O 1
ATOM 949 N N . TRP A 1 122 ? 15.901 -13.676 4.325 1.00 35.25 122 TRP A N 1
ATOM 950 C CA . TRP A 1 122 ? 14.885 -14.438 5.057 1.00 35.25 122 TRP A CA 1
ATOM 951 C C . TRP A 1 122 ? 15.541 -15.378 6.078 1.00 35.25 122 TRP A C 1
ATOM 953 O O . TRP A 1 122 ? 16.183 -16.351 5.670 1.00 35.25 122 TRP A O 1
ATOM 963 N N . PRO A 1 123 ? 15.394 -15.152 7.399 1.00 29.06 123 PRO A N 1
ATOM 964 C CA . PRO A 1 123 ? 15.745 -16.183 8.359 1.00 29.06 123 PRO A CA 1
ATOM 965 C C . PRO A 1 123 ? 14.759 -17.342 8.176 1.00 29.06 123 PRO A C 1
ATOM 967 O O . PRO A 1 123 ? 13.543 -17.153 8.167 1.00 29.06 123 PRO A O 1
ATOM 970 N N . SER A 1 124 ? 15.297 -18.543 7.969 1.00 31.95 124 SER A N 1
ATOM 971 C CA . SER A 1 124 ? 14.507 -19.779 7.999 1.00 31.95 124 SER A CA 1
ATOM 972 C C . SER A 1 124 ? 13.816 -19.929 9.369 1.00 31.95 124 SER A C 1
ATOM 974 O O . SER A 1 124 ? 14.340 -19.379 10.341 1.00 31.95 124 SER A O 1
ATOM 976 N N . PRO A 1 125 ? 12.650 -20.605 9.436 1.00 45.69 125 PRO A N 1
ATOM 977 C CA . PRO A 1 125 ? 11.858 -20.746 10.663 1.00 45.69 125 PRO A CA 1
ATOM 978 C C . PRO A 1 125 ? 12.627 -21.362 11.836 1.00 45.69 125 PRO A C 1
ATOM 980 O O . PRO A 1 125 ? 13.552 -22.170 11.586 1.00 45.69 125 PRO A O 1
#

Organism: Polarella glacialis (NCBI:txid89957)